Protein AF-A0A955DMY6-F1 (afdb_monomer)

pLDDT: mean 89.87, std 8.02, range [60.47, 98.25]

Structure (mmCIF, N/CA/C/O backbone):
data_AF-A0A955DMY6-F1
#
_entry.id   AF-A0A955DMY6-F1
#
loop_
_atom_site.group_PDB
_atom_site.id
_atom_site.type_symbol
_atom_site.label_atom_id
_atom_site.label_alt_id
_atom_site.label_comp_id
_atom_site.label_asym_id
_atom_site.label_entity_id
_atom_site.label_seq_id
_atom_site.pdbx_PDB_ins_code
_atom_site.Cartn_x
_atom_site.Cartn_y
_atom_site.Cartn_z
_atom_site.occupancy
_atom_site.B_iso_or_equiv
_atom_site.auth_seq_id
_atom_site.auth_comp_id
_atom_site.auth_asym_id
_atom_site.auth_atom_id
_atom_site.pdbx_PDB_model_num
ATOM 1 N N . MET A 1 1 ? -53.276 -27.502 -19.785 1.00 60.47 1 MET A N 1
ATOM 2 C CA . MET A 1 1 ? -52.737 -26.241 -19.209 1.00 60.47 1 MET A CA 1
ATOM 3 C C . MET A 1 1 ? -51.356 -26.370 -18.549 1.00 60.47 1 MET A C 1
ATOM 5 O O . MET A 1 1 ? -50.531 -25.502 -18.793 1.00 60.47 1 MET A O 1
ATOM 9 N N . LYS A 1 2 ? -51.043 -27.411 -17.754 1.00 65.25 2 LYS A N 1
ATOM 10 C CA . LYS A 1 2 ? -49.730 -27.521 -17.066 1.00 65.25 2 LYS A CA 1
ATOM 11 C C . LYS A 1 2 ? -48.521 -27.703 -18.007 1.00 65.25 2 LYS A C 1
ATOM 13 O O . LYS A 1 2 ? -47.486 -27.092 -17.769 1.00 65.25 2 LYS A O 1
ATOM 18 N N . GLN A 1 3 ? -48.674 -28.465 -19.093 1.00 66.69 3 GLN A N 1
ATOM 19 C CA . GLN A 1 3 ? -47.593 -28.740 -20.057 1.00 66.69 3 GLN A CA 1
ATOM 20 C C . GLN A 1 3 ? -47.140 -27.484 -20.824 1.00 66.69 3 GLN A C 1
ATOM 22 O O . GLN A 1 3 ? -45.952 -27.185 -20.856 1.00 66.69 3 GLN A O 1
ATOM 27 N N . ALA A 1 4 ? -48.081 -26.669 -21.313 1.00 68.88 4 ALA A N 1
ATOM 28 C CA . ALA A 1 4 ? -47.768 -25.403 -21.987 1.00 68.88 4 ALA A CA 1
ATOM 29 C C . ALA A 1 4 ? -47.017 -24.408 -21.076 1.00 68.88 4 ALA A C 1
ATOM 31 O O . ALA A 1 4 ? -46.145 -23.676 -21.534 1.00 68.88 4 ALA A O 1
ATOM 32 N N . ASN A 1 5 ? -47.304 -24.399 -19.768 1.00 70.56 5 ASN A N 1
ATOM 33 C CA . ASN A 1 5 ? -46.597 -23.534 -18.820 1.00 70.56 5 ASN A CA 1
ATOM 34 C C . ASN A 1 5 ? -45.169 -24.042 -18.531 1.00 70.56 5 ASN A C 1
ATOM 36 O O . ASN A 1 5 ? -44.245 -23.243 -18.387 1.00 70.56 5 ASN A O 1
ATOM 40 N N . GLN A 1 6 ? -44.962 -25.364 -18.494 1.00 73.50 6 GLN A N 1
ATOM 41 C CA . GLN A 1 6 ? -43.634 -25.970 -18.327 1.00 73.50 6 GLN A CA 1
ATOM 42 C C . GLN A 1 6 ? -42.720 -25.708 -19.535 1.00 73.50 6 GLN A C 1
ATOM 44 O O . GLN A 1 6 ? -41.548 -25.373 -19.347 1.00 73.50 6 GLN A O 1
ATOM 49 N N . GLU A 1 7 ? -43.247 -25.771 -20.759 1.00 73.44 7 GLU A N 1
ATOM 50 C CA . GLU A 1 7 ? -42.487 -25.447 -21.976 1.00 73.44 7 GLU A CA 1
ATOM 51 C C . GLU A 1 7 ? -42.113 -23.960 -22.054 1.00 73.44 7 GLU A C 1
ATOM 53 O O . GLU A 1 7 ? -40.954 -23.617 -22.311 1.00 73.44 7 GLU A O 1
ATOM 58 N N . GLN A 1 8 ? -43.052 -23.062 -21.738 1.00 74.62 8 GLN A N 1
ATOM 59 C CA . GLN A 1 8 ? -42.791 -21.618 -21.684 1.00 74.62 8 GLN A CA 1
ATOM 60 C C . GLN A 1 8 ? -41.737 -21.267 -20.621 1.00 74.62 8 GLN A C 1
ATOM 62 O O . GLN A 1 8 ? -40.841 -20.449 -20.862 1.00 74.62 8 GLN A O 1
ATOM 67 N N . MET A 1 9 ? -41.781 -21.925 -19.457 1.00 70.75 9 MET A N 1
ATOM 68 C CA . MET A 1 9 ? -40.749 -21.784 -18.428 1.00 70.75 9 MET A CA 1
ATOM 69 C C . MET A 1 9 ? -39.383 -22.309 -18.895 1.00 70.75 9 MET A C 1
ATOM 71 O O . MET A 1 9 ? -38.365 -21.662 -18.633 1.00 70.75 9 MET A O 1
ATOM 75 N N . ALA A 1 10 ? -39.335 -23.424 -19.629 1.00 76.69 10 ALA A N 1
ATOM 76 C CA . ALA A 1 10 ? -38.090 -23.984 -20.156 1.00 76.69 10 ALA A CA 1
ATOM 77 C C . ALA A 1 10 ? -37.415 -23.062 -21.192 1.00 76.69 10 ALA A C 1
ATOM 79 O O . ALA A 1 10 ? -36.195 -22.869 -21.139 1.00 76.69 10 ALA A O 1
ATOM 80 N N . ILE A 1 11 ? -38.187 -22.432 -22.086 1.00 77.50 11 ILE A N 1
ATOM 81 C CA . ILE A 1 11 ? -37.671 -21.482 -23.090 1.00 77.50 11 ILE A CA 1
ATOM 82 C C . ILE A 1 11 ? -37.111 -20.222 -22.413 1.00 77.50 11 ILE A C 1
ATOM 84 O O . ILE A 1 11 ? -35.972 -19.826 -22.686 1.00 77.50 11 ILE A O 1
ATOM 88 N N . ARG A 1 12 ? -37.854 -19.631 -21.465 1.00 77.69 12 ARG A N 1
ATOM 89 C CA . ARG A 1 12 ? -37.394 -18.460 -20.692 1.00 77.69 12 ARG A CA 1
ATOM 90 C C . ARG A 1 12 ? -36.137 -18.774 -19.873 1.00 77.69 12 ARG A C 1
ATOM 92 O O . ARG A 1 12 ? -35.242 -17.934 -19.782 1.00 77.69 12 ARG A O 1
ATOM 99 N N . ARG A 1 13 ? -36.033 -19.986 -19.312 1.00 78.06 13 ARG A N 1
ATOM 100 C CA . ARG A 1 13 ? -34.851 -20.447 -18.561 1.00 78.06 13 ARG A CA 1
ATOM 101 C C . ARG A 1 13 ? -33.614 -20.567 -19.458 1.00 78.06 13 ARG A C 1
ATOM 103 O O . ARG A 1 13 ? -32.554 -20.076 -19.080 1.00 78.06 13 ARG A O 1
ATOM 110 N N . ARG A 1 14 ? -33.745 -21.136 -20.664 1.00 78.94 14 ARG A N 1
ATOM 111 C CA . ARG A 1 14 ? -32.641 -21.221 -21.645 1.00 78.94 14 ARG A CA 1
ATOM 112 C C . ARG A 1 14 ? -32.158 -19.841 -22.098 1.00 78.94 14 ARG A C 1
ATOM 114 O O . ARG A 1 14 ? -30.953 -19.633 -22.222 1.00 78.94 14 ARG A O 1
ATOM 121 N N . GLN A 1 15 ? -33.075 -18.894 -22.309 1.00 79.88 15 GLN A N 1
ATOM 122 C CA . GLN A 1 15 ? -32.725 -17.527 -22.708 1.00 79.88 15 GLN A CA 1
ATOM 123 C C . GLN A 1 15 ? -31.956 -16.764 -21.619 1.00 79.88 15 GLN A C 1
ATOM 125 O O . GLN A 1 15 ? -30.977 -16.097 -21.954 1.00 79.88 15 GLN A O 1
ATOM 130 N N . ARG A 1 16 ? -32.340 -16.892 -20.337 1.00 80.88 16 ARG A N 1
ATOM 131 C CA . ARG A 1 16 ? -31.581 -16.297 -19.217 1.00 80.88 16 ARG A CA 1
ATOM 132 C C . ARG A 1 16 ? -30.175 -16.882 -19.122 1.00 80.88 16 ARG A C 1
ATOM 134 O O . ARG A 1 16 ? -29.214 -16.138 -19.234 1.00 80.88 16 ARG A O 1
ATOM 141 N N . ILE A 1 17 ? -30.056 -18.213 -19.105 1.00 84.06 17 ILE A N 1
ATOM 142 C CA . ILE A 1 17 ? -28.756 -18.900 -19.019 1.00 84.06 17 ILE A CA 1
ATOM 143 C C . ILE A 1 17 ? -27.834 -18.519 -20.189 1.00 84.06 17 ILE A C 1
ATOM 145 O O . ILE A 1 17 ? -26.628 -18.387 -20.004 1.00 84.06 17 ILE A O 1
ATOM 149 N N . ARG A 1 18 ? -28.368 -18.330 -21.406 1.00 87.19 18 ARG A N 1
ATOM 150 C CA . ARG A 1 18 ? -27.558 -17.889 -22.553 1.00 87.19 18 ARG A CA 1
ATOM 151 C C . ARG A 1 18 ? -27.043 -16.459 -22.375 1.00 87.19 18 ARG A C 1
ATOM 153 O O . ARG A 1 18 ? -25.883 -16.213 -22.683 1.00 87.19 18 ARG A O 1
ATOM 160 N N . ARG A 1 19 ? -27.881 -15.535 -21.892 1.00 85.75 19 ARG A N 1
ATOM 161 C CA . ARG A 1 19 ? -27.461 -14.153 -21.599 1.00 85.75 19 ARG A CA 1
ATOM 162 C C . ARG A 1 19 ? -26.422 -14.118 -20.479 1.00 85.75 19 ARG A C 1
ATOM 164 O O . ARG A 1 19 ? -25.404 -13.457 -20.649 1.00 85.75 19 ARG A O 1
ATOM 171 N N . ASP A 1 20 ? -26.623 -14.903 -19.425 1.00 87.44 20 ASP A N 1
ATOM 172 C CA . ASP A 1 20 ? -25.681 -15.013 -18.308 1.00 87.44 20 ASP A CA 1
ATOM 173 C C . ASP A 1 20 ? -24.325 -15.556 -18.780 1.00 87.44 20 ASP A C 1
ATOM 175 O O . ASP A 1 20 ? -23.283 -14.994 -18.460 1.00 87.44 20 ASP A O 1
ATOM 179 N N . LYS A 1 21 ? -24.316 -16.596 -19.627 1.00 90.69 21 LYS A N 1
ATOM 180 C CA . LYS A 1 21 ? -23.078 -17.137 -20.213 1.00 90.69 21 LYS A CA 1
ATOM 181 C C . LYS A 1 21 ? -22.339 -16.117 -21.077 1.00 90.69 21 LYS A C 1
ATOM 183 O O . LYS A 1 21 ? -21.122 -16.028 -20.980 1.00 90.69 21 LYS A O 1
ATOM 188 N N . ILE A 1 22 ? -23.055 -15.355 -21.906 1.00 94.62 22 ILE A N 1
ATOM 189 C CA . ILE A 1 22 ? -22.446 -14.309 -22.742 1.00 94.62 22 ILE A CA 1
ATOM 190 C C . ILE A 1 22 ? -21.826 -13.220 -21.861 1.00 94.62 22 ILE A C 1
ATOM 192 O O . ILE A 1 22 ? -20.688 -12.825 -22.099 1.00 94.62 22 ILE A O 1
ATOM 196 N N . PHE A 1 23 ? -22.540 -12.778 -20.823 1.00 93.94 23 PHE A N 1
ATOM 197 C CA . PHE A 1 23 ? -22.036 -11.788 -19.873 1.00 93.94 23 PHE A CA 1
ATOM 198 C C . PHE A 1 23 ? -20.782 -12.283 -19.141 1.00 93.94 23 PHE A C 1
ATOM 200 O O . PHE A 1 23 ? -19.782 -11.574 -19.089 1.00 93.94 23 PHE A O 1
ATOM 207 N N . VAL A 1 24 ? -20.787 -13.527 -18.654 1.00 94.31 24 VAL A N 1
ATOM 208 C CA . VAL A 1 24 ? -19.625 -14.123 -17.978 1.00 94.31 24 VAL A CA 1
ATOM 209 C C . VAL A 1 24 ? -18.428 -14.247 -18.922 1.00 94.31 24 VAL A C 1
ATOM 211 O O . VAL A 1 24 ? -17.322 -13.879 -18.538 1.00 94.31 24 VAL A O 1
ATOM 214 N N . VAL A 1 25 ? -18.628 -14.708 -20.162 1.00 95.81 25 VAL A N 1
ATOM 215 C CA . VAL A 1 25 ? -17.546 -14.785 -21.161 1.00 95.81 25 VAL A CA 1
ATOM 216 C C . VAL A 1 25 ? -16.978 -13.399 -21.460 1.00 95.81 25 VAL A C 1
ATOM 218 O O . VAL A 1 25 ? -15.763 -13.256 -21.562 1.00 95.81 25 VAL A O 1
ATOM 221 N N . PHE A 1 26 ? -17.825 -12.372 -21.537 1.00 96.94 26 PHE A N 1
ATOM 222 C CA . PHE A 1 26 ? -17.379 -10.991 -21.698 1.00 96.94 26 PHE A CA 1
ATOM 223 C C . PHE A 1 26 ? -16.548 -10.505 -20.499 1.00 96.94 26 PHE A C 1
ATOM 225 O O . PHE A 1 26 ? -15.449 -9.990 -20.695 1.00 96.94 26 PHE A O 1
ATOM 232 N N . CYS A 1 27 ? -17.014 -10.719 -19.263 1.00 96.19 27 CYS A N 1
ATOM 233 C CA . CYS A 1 27 ? -16.268 -10.356 -18.054 1.00 96.19 27 CYS A CA 1
ATOM 234 C C . CYS A 1 27 ? -14.917 -11.080 -17.965 1.00 96.19 27 CYS A C 1
ATOM 236 O O . CYS A 1 27 ? -13.907 -10.453 -17.651 1.00 96.19 27 CYS A O 1
ATOM 238 N N . ILE A 1 28 ? -14.883 -12.380 -18.279 1.00 96.06 28 ILE A N 1
ATOM 239 C CA . ILE A 1 28 ? -13.643 -13.165 -18.309 1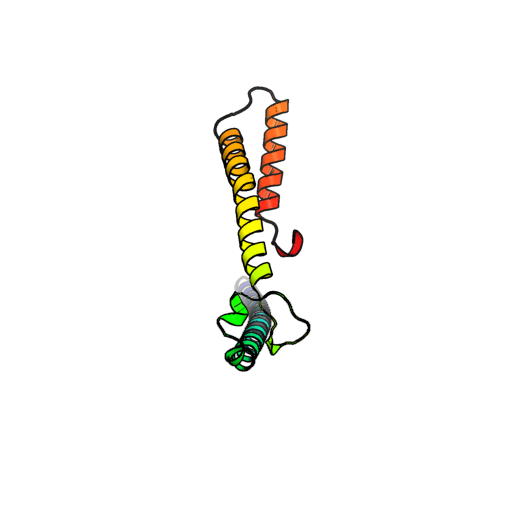.00 96.06 28 ILE A CA 1
ATOM 240 C C . ILE A 1 28 ? -12.721 -12.658 -19.418 1.00 96.06 28 ILE A C 1
ATOM 242 O O . ILE A 1 28 ? -11.528 -12.513 -19.180 1.00 96.06 28 ILE A O 1
ATOM 246 N N . GLY A 1 29 ? -13.252 -12.342 -20.602 1.00 96.94 29 GLY A N 1
ATOM 247 C CA . GLY A 1 29 ? -12.477 -11.768 -21.701 1.00 96.94 29 GLY A CA 1
ATOM 248 C C . GLY A 1 29 ? -11.835 -10.432 -21.322 1.00 96.94 29 GLY A C 1
ATOM 249 O O . GLY A 1 29 ? -10.639 -10.248 -21.532 1.00 96.94 29 GLY A O 1
ATOM 250 N N . ALA A 1 30 ? -12.594 -9.536 -20.687 1.00 96.50 30 ALA A N 1
ATOM 251 C CA . ALA A 1 30 ? -12.085 -8.256 -20.199 1.00 96.50 30 ALA A CA 1
ATOM 252 C C . ALA A 1 30 ? -11.000 -8.434 -19.117 1.00 96.50 30 ALA A C 1
ATOM 254 O O . ALA A 1 30 ? -9.946 -7.797 -19.186 1.00 96.50 30 ALA A O 1
ATOM 255 N N . ALA A 1 31 ? -11.217 -9.336 -18.153 1.00 95.81 31 ALA A N 1
ATOM 256 C CA . ALA A 1 31 ? -10.222 -9.661 -17.131 1.00 95.81 31 ALA A CA 1
ATOM 257 C C . ALA A 1 31 ? -8.954 -10.283 -17.744 1.00 95.81 31 ALA A C 1
ATOM 259 O O . ALA A 1 31 ? -7.841 -9.887 -17.401 1.00 95.81 31 ALA A O 1
ATOM 260 N N . ALA A 1 32 ? -9.113 -11.203 -18.700 1.00 97.00 32 ALA A N 1
ATOM 261 C CA . ALA A 1 32 ? -8.008 -11.839 -19.408 1.00 97.00 32 ALA A CA 1
ATOM 262 C C . ALA A 1 32 ? -7.190 -10.818 -20.204 1.00 97.00 32 ALA A C 1
ATOM 264 O O . ALA A 1 32 ? -5.967 -10.848 -20.138 1.00 97.00 32 ALA A O 1
ATOM 265 N N . MET A 1 33 ? -7.835 -9.870 -20.890 1.00 97.12 33 MET A N 1
ATOM 266 C CA . MET A 1 33 ? -7.138 -8.777 -21.573 1.00 97.12 33 MET A CA 1
ATOM 267 C C . MET A 1 33 ? -6.301 -7.928 -20.608 1.00 97.12 33 MET A C 1
A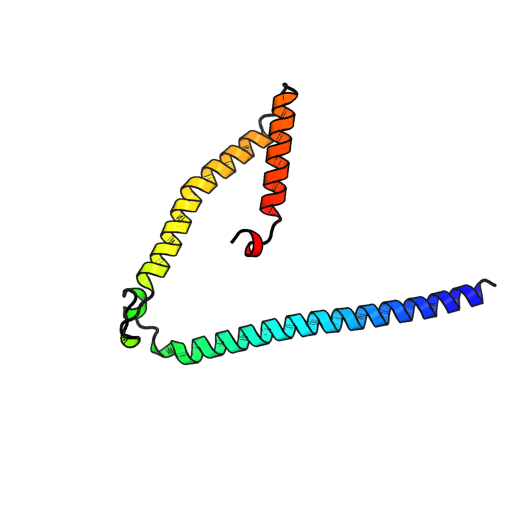TOM 269 O O . MET A 1 33 ? -5.155 -7.615 -20.921 1.00 97.12 33 MET A O 1
ATOM 273 N N . SER A 1 34 ? -6.833 -7.583 -19.429 1.00 95.88 34 SER A N 1
ATOM 274 C CA . SER A 1 34 ? -6.078 -6.848 -18.401 1.00 95.88 34 SER A CA 1
ATOM 275 C C . SER A 1 34 ? -4.849 -7.632 -17.931 1.00 95.88 34 SER A C 1
ATOM 277 O O . SER A 1 34 ? -3.750 -7.077 -17.873 1.00 95.88 34 SER A O 1
ATOM 279 N N . VAL A 1 35 ? -5.012 -8.932 -17.672 1.00 97.44 35 VAL A N 1
ATOM 280 C CA . VAL A 1 35 ? -3.910 -9.816 -17.268 1.00 97.44 35 VAL A CA 1
ATOM 281 C C . VAL A 1 35 ? -2.871 -9.954 -18.381 1.00 97.44 35 VAL A C 1
ATOM 283 O O . VAL A 1 35 ? -1.677 -9.872 -18.107 1.00 97.44 35 VAL A O 1
ATOM 286 N N . VAL A 1 36 ? -3.292 -10.105 -19.639 1.00 97.69 36 VAL A N 1
ATOM 287 C CA . VAL A 1 36 ? -2.382 -10.168 -20.793 1.00 97.69 36 VAL A CA 1
ATOM 288 C C . VAL A 1 36 ? -1.579 -8.874 -20.919 1.00 97.69 36 VAL A C 1
ATOM 290 O O . VAL A 1 36 ? -0.360 -8.940 -21.058 1.00 97.69 36 VAL A O 1
ATOM 293 N N . THR A 1 37 ? -2.215 -7.706 -20.798 1.00 97.06 37 THR A N 1
ATOM 294 C CA . THR A 1 37 ? -1.508 -6.414 -20.800 1.00 97.06 37 THR A CA 1
ATOM 295 C C . THR A 1 37 ? -0.488 -6.334 -19.667 1.00 97.06 37 THR A C 1
ATOM 297 O O . THR A 1 37 ? 0.653 -5.939 -19.901 1.00 97.06 37 THR A O 1
ATOM 300 N N . LEU A 1 38 ? -0.858 -6.754 -18.452 1.00 96.62 38 LEU A N 1
ATOM 301 C CA . LEU A 1 38 ? 0.061 -6.789 -17.314 1.00 96.62 38 LEU A CA 1
ATOM 302 C C . LEU A 1 38 ? 1.269 -7.700 -17.587 1.00 96.62 38 LEU A C 1
ATOM 304 O O . LEU A 1 38 ? 2.401 -7.304 -17.318 1.00 96.62 38 LEU A O 1
ATOM 308 N N . ILE A 1 39 ? 1.043 -8.886 -18.161 1.00 97.88 39 ILE A N 1
ATOM 309 C CA . ILE A 1 39 ? 2.113 -9.820 -18.535 1.00 97.88 39 ILE A CA 1
ATOM 310 C C . ILE A 1 39 ? 3.042 -9.180 -19.569 1.00 97.88 39 ILE A C 1
ATOM 312 O O . ILE A 1 39 ? 4.254 -9.187 -19.374 1.00 97.88 39 ILE A O 1
ATOM 316 N N . VAL A 1 40 ? 2.496 -8.578 -20.630 1.00 97.31 40 VAL A N 1
ATOM 317 C CA . VAL A 1 40 ? 3.292 -7.910 -21.675 1.00 97.31 40 VAL A CA 1
ATOM 318 C C . VAL A 1 40 ? 4.134 -6.773 -21.090 1.00 97.31 40 VAL A C 1
ATOM 320 O O . VAL A 1 40 ? 5.318 -6.656 -21.423 1.00 97.31 40 VAL A O 1
ATOM 323 N N . LEU A 1 41 ? 3.563 -5.963 -20.192 1.00 96.88 41 LEU A N 1
ATOM 324 C CA . LEU A 1 41 ? 4.292 -4.892 -19.510 1.00 96.88 41 LEU A CA 1
ATOM 325 C C . LEU A 1 41 ? 5.423 -5.448 -18.640 1.00 96.88 41 LEU A C 1
ATOM 327 O O . LEU A 1 41 ? 6.561 -4.996 -18.763 1.00 96.88 41 LEU A O 1
ATOM 331 N N . LEU A 1 42 ? 5.147 -6.462 -17.816 1.00 96.06 42 LEU A N 1
ATOM 332 C CA . LEU A 1 42 ? 6.162 -7.085 -16.962 1.00 96.06 42 LEU A CA 1
ATOM 333 C C . LEU A 1 42 ? 7.286 -7.727 -17.784 1.00 96.06 42 LEU A C 1
ATOM 335 O O . LEU A 1 42 ? 8.460 -7.513 -17.483 1.00 96.06 42 LEU A O 1
ATOM 339 N N . SER A 1 43 ? 6.954 -8.459 -18.850 1.00 96.56 43 SER A N 1
ATOM 340 C CA . SER A 1 43 ? 7.950 -9.036 -19.759 1.00 96.56 43 SER A CA 1
ATOM 341 C C . SER A 1 43 ? 8.817 -7.959 -20.415 1.00 96.56 43 SER A C 1
ATOM 343 O O . SER A 1 43 ? 10.034 -8.126 -20.504 1.00 96.56 43 SER A O 1
ATOM 345 N N . SER A 1 44 ? 8.217 -6.836 -20.819 1.00 95.31 44 SER A N 1
ATOM 346 C CA . SER A 1 44 ? 8.950 -5.713 -21.418 1.00 95.31 44 SER A CA 1
ATOM 347 C C . SER A 1 44 ? 9.926 -5.078 -20.424 1.00 95.31 44 SER A C 1
ATOM 349 O O . SER A 1 44 ? 11.087 -4.849 -20.769 1.00 95.31 44 SER A O 1
ATOM 351 N N . ILE A 1 45 ? 9.487 -4.865 -19.178 1.00 93.31 45 ILE A N 1
ATOM 352 C CA . ILE A 1 45 ? 10.317 -4.304 -18.102 1.00 93.31 45 ILE A CA 1
ATOM 353 C C . ILE A 1 45 ? 11.503 -5.220 -17.797 1.00 93.31 45 ILE A C 1
ATOM 355 O O . ILE A 1 45 ? 12.630 -4.742 -17.699 1.00 93.31 45 ILE A O 1
ATOM 359 N N . ILE A 1 46 ? 11.284 -6.532 -17.686 1.00 93.38 46 ILE A N 1
ATOM 360 C CA . ILE A 1 46 ? 12.361 -7.486 -17.381 1.00 93.38 46 ILE A CA 1
ATOM 361 C C . ILE A 1 46 ? 13.387 -7.525 -18.519 1.00 93.38 46 ILE A C 1
ATOM 363 O O . ILE A 1 46 ? 14.593 -7.482 -18.268 1.00 93.38 46 ILE A O 1
ATOM 367 N N . TRP A 1 47 ? 12.927 -7.575 -19.773 1.00 95.06 47 TRP A N 1
ATOM 368 C CA . TRP A 1 47 ? 13.822 -7.654 -20.927 1.00 95.06 47 TRP A CA 1
ATOM 369 C C . TRP A 1 47 ? 14.717 -6.417 -21.060 1.00 95.06 47 TRP A C 1
ATOM 371 O O . TRP A 1 47 ? 15.913 -6.545 -21.328 1.00 95.06 47 TRP A O 1
ATOM 381 N N . GLN A 1 48 ? 14.150 -5.230 -20.840 1.00 89.44 48 GLN A N 1
ATOM 382 C CA . GLN A 1 48 ? 14.860 -3.951 -20.941 1.00 89.44 48 GLN A CA 1
ATOM 383 C C . GLN A 1 48 ? 15.702 -3.660 -19.688 1.00 89.44 48 GLN A C 1
ATOM 385 O O . GLN A 1 48 ? 16.816 -3.151 -19.788 1.00 89.44 48 GLN A O 1
ATOM 390 N N . GLY A 1 49 ? 15.201 -4.026 -18.507 1.00 86.50 49 GLY A N 1
ATOM 391 C CA . GLY A 1 49 ? 15.812 -3.721 -17.214 1.00 86.50 49 GLY A CA 1
ATOM 392 C C . GLY A 1 49 ? 16.953 -4.650 -16.800 1.00 86.50 49 GLY A C 1
ATOM 393 O O . GLY A 1 49 ? 17.744 -4.273 -15.937 1.00 86.50 49 GLY A O 1
ATOM 394 N N . ARG A 1 50 ? 17.098 -5.837 -17.414 1.00 87.25 50 ARG A N 1
ATOM 395 C CA . ARG A 1 50 ? 18.093 -6.849 -16.992 1.00 87.25 50 ARG A CA 1
ATOM 396 C C . ARG A 1 50 ? 19.536 -6.342 -16.915 1.00 87.25 50 ARG A C 1
ATOM 398 O O . ARG A 1 50 ? 20.304 -6.838 -16.103 1.00 87.25 50 ARG A O 1
ATOM 405 N N . PHE A 1 51 ? 19.905 -5.371 -17.749 1.00 84.81 51 PHE A N 1
ATOM 406 C CA . PHE A 1 51 ? 21.260 -4.813 -17.788 1.00 84.81 51 PHE A CA 1
ATOM 407 C C . PHE A 1 51 ? 21.517 -3.740 -16.721 1.00 84.81 51 PHE A C 1
ATOM 409 O O . PHE A 1 51 ? 22.669 -3.450 -16.420 1.00 84.81 51 PHE A O 1
ATOM 416 N N . PHE A 1 52 ? 20.461 -3.177 -16.129 1.00 84.25 52 PHE A N 1
ATOM 417 C CA . PHE A 1 52 ? 20.552 -2.126 -15.112 1.00 84.25 52 PHE A CA 1
ATOM 418 C C . PHE A 1 52 ? 20.575 -2.677 -13.676 1.00 84.25 52 PHE A C 1
ATOM 420 O O . PHE A 1 52 ? 20.853 -1.931 -12.740 1.00 84.25 52 PHE A O 1
ATOM 427 N N . LEU A 1 53 ? 20.342 -3.983 -13.489 1.00 84.44 53 LEU A N 1
ATOM 428 C CA . LEU A 1 53 ? 20.421 -4.689 -12.202 1.00 84.44 53 LEU A CA 1
ATOM 429 C C . LEU A 1 53 ? 21.877 -4.865 -11.742 1.00 84.44 53 LEU A C 1
ATOM 431 O O . LEU A 1 53 ? 22.433 -5.962 -11.737 1.00 84.44 53 LEU A O 1
ATOM 435 N N . THR A 1 54 ? 22.501 -3.762 -11.350 1.00 88.81 54 THR A N 1
ATOM 436 C CA . THR A 1 54 ? 23.847 -3.730 -10.770 1.00 88.81 54 THR A CA 1
ATOM 437 C C . THR A 1 54 ? 23.776 -3.413 -9.274 1.00 88.81 54 THR A C 1
ATOM 439 O O . THR A 1 54 ? 22.802 -2.811 -8.820 1.00 88.81 54 THR A O 1
ATOM 442 N N . PRO A 1 55 ? 24.803 -3.749 -8.474 1.00 88.06 55 PRO A N 1
ATOM 443 C CA . PRO A 1 55 ? 24.862 -3.319 -7.074 1.00 88.06 55 PRO A CA 1
ATOM 444 C C . PRO A 1 55 ? 24.727 -1.796 -6.910 1.00 88.06 55 PRO A C 1
ATOM 446 O O . PRO A 1 55 ? 24.095 -1.333 -5.966 1.00 88.06 55 PRO A O 1
ATOM 449 N N . GLN A 1 56 ? 25.244 -1.031 -7.880 1.00 90.00 56 GLN A N 1
ATOM 450 C CA . GLN A 1 56 ? 25.130 0.427 -7.941 1.00 90.00 56 GLN A CA 1
ATOM 451 C C . GLN A 1 56 ? 23.670 0.900 -7.984 1.00 90.00 56 GLN A C 1
ATOM 453 O O . GLN A 1 56 ? 23.331 1.888 -7.338 1.00 90.00 56 GLN A O 1
ATOM 458 N N . PHE A 1 57 ? 22.786 0.191 -8.689 1.00 90.00 57 PHE A N 1
ATOM 459 C 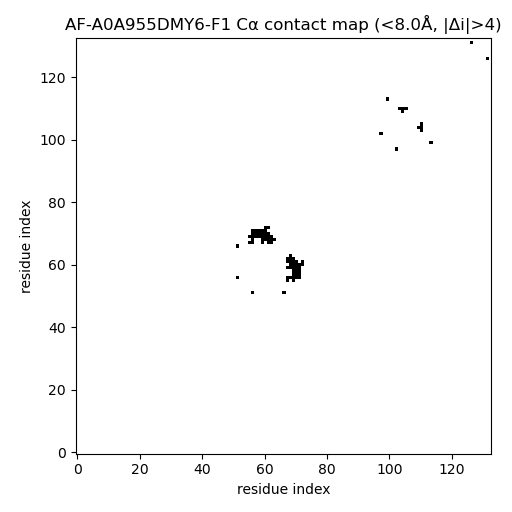CA . PHE A 1 57 ? 21.361 0.526 -8.770 1.00 90.00 57 PHE A CA 1
ATOM 460 C C . PHE A 1 57 ? 20.662 0.460 -7.403 1.00 90.00 57 PHE A C 1
ATOM 462 O O . PHE A 1 57 ? 19.756 1.245 -7.128 1.00 90.00 57 PHE A O 1
ATOM 469 N N . LEU A 1 58 ? 21.096 -0.445 -6.519 1.00 90.56 58 LEU A N 1
ATOM 470 C CA . LEU A 1 58 ? 20.519 -0.597 -5.180 1.00 90.56 58 LEU A CA 1
ATOM 471 C C . LEU A 1 58 ? 21.052 0.423 -4.172 1.00 90.56 58 LEU A C 1
ATOM 473 O O . LEU A 1 58 ? 20.351 0.725 -3.211 1.00 90.56 58 LEU A O 1
ATOM 477 N N . THR A 1 59 ? 22.270 0.934 -4.362 1.00 91.25 59 THR A N 1
ATOM 478 C CA . THR A 1 59 ? 22.938 1.846 -3.415 1.00 91.25 59 THR A CA 1
ATOM 479 C C . THR A 1 59 ? 22.900 3.312 -3.842 1.00 91.25 59 THR A C 1
ATOM 481 O O . THR A 1 59 ? 23.106 4.195 -3.012 1.00 91.25 59 THR A O 1
ATOM 484 N N . SER A 1 60 ? 22.614 3.594 -5.113 1.00 91.75 60 SER A N 1
ATOM 485 C CA . SER A 1 60 ? 22.602 4.958 -5.653 1.00 91.75 60 SER A CA 1
ATOM 486 C C . SER A 1 60 ? 21.247 5.641 -5.502 1.00 91.75 60 SER A C 1
ATOM 488 O O . SER A 1 60 ? 20.193 5.004 -5.472 1.00 91.75 60 SER A O 1
ATOM 490 N N . GLY A 1 61 ? 21.286 6.971 -5.427 1.00 92.38 61 GLY A N 1
ATOM 491 C CA . GLY A 1 61 ? 20.103 7.823 -5.487 1.00 92.38 61 GLY A CA 1
ATOM 492 C C . GLY A 1 61 ? 19.617 8.088 -6.919 1.00 92.38 61 GLY A C 1
ATOM 493 O O . GLY A 1 61 ? 20.230 7.632 -7.887 1.00 92.38 61 GLY A O 1
ATOM 494 N N . PRO A 1 62 ? 18.523 8.852 -7.076 1.00 89.94 62 PRO A N 1
ATOM 495 C CA . PRO A 1 62 ? 18.052 9.282 -8.385 1.00 89.94 62 PRO A CA 1
ATOM 496 C C . PRO A 1 62 ? 19.100 10.174 -9.063 1.00 89.94 62 PRO A C 1
ATOM 498 O O . PRO A 1 62 ? 19.648 11.088 -8.448 1.00 89.94 62 PRO A O 1
ATOM 501 N N . SER A 1 63 ? 19.349 9.927 -10.348 1.00 90.44 63 SER A N 1
ATOM 502 C CA . SER A 1 63 ? 20.260 10.713 -11.183 1.00 90.44 63 SER A CA 1
ATOM 503 C C . SER A 1 63 ? 19.558 11.146 -12.468 1.00 90.44 63 SER A C 1
ATOM 505 O O . SER A 1 63 ? 18.601 10.513 -12.911 1.00 90.44 63 SER A O 1
ATOM 507 N N . ARG A 1 64 ? 20.043 12.232 -13.082 1.00 90.12 64 ARG A N 1
ATOM 508 C CA . ARG A 1 64 ? 19.615 12.660 -14.427 1.00 90.12 64 ARG A CA 1
ATOM 509 C C . ARG A 1 64 ? 20.182 11.757 -15.525 1.00 90.12 64 ARG A C 1
ATOM 511 O O . ARG A 1 64 ? 19.657 11.749 -16.632 1.00 90.12 64 ARG A O 1
ATOM 518 N N . PHE A 1 65 ? 21.242 11.022 -15.201 1.00 89.12 65 PHE A N 1
ATOM 519 C CA . PHE A 1 65 ? 21.905 10.075 -16.081 1.00 89.12 65 PHE A CA 1
ATOM 520 C C . PHE A 1 65 ? 21.384 8.660 -15.793 1.00 89.12 65 PHE A C 1
ATOM 522 O O . PHE A 1 65 ? 21.559 8.186 -14.664 1.00 89.12 65 PHE A O 1
ATOM 529 N N . PRO A 1 66 ? 20.737 7.986 -16.764 1.00 84.25 66 PRO A N 1
ATOM 530 C CA . PRO A 1 66 ? 20.143 6.663 -16.558 1.00 84.25 66 PRO A CA 1
ATOM 531 C C . PRO A 1 66 ? 21.126 5.617 -16.019 1.00 84.25 66 PRO A C 1
ATOM 533 O O . PRO A 1 66 ? 20.756 4.796 -15.186 1.00 84.25 66 PRO A O 1
ATOM 536 N N . GLU A 1 67 ? 22.387 5.672 -16.443 1.00 85.06 67 GLU A N 1
ATOM 537 C CA . GLU A 1 67 ? 23.456 4.753 -16.041 1.00 85.06 67 GLU A CA 1
ATOM 538 C C . GLU A 1 67 ? 23.890 4.889 -14.570 1.00 85.06 67 GLU A C 1
ATOM 540 O O . GLU A 1 67 ? 24.505 3.976 -14.023 1.00 85.06 67 GLU A O 1
ATOM 545 N N . GLN A 1 68 ? 23.567 6.011 -13.920 1.00 87.50 68 GLN A N 1
ATOM 546 C CA . GLN A 1 68 ? 23.894 6.287 -12.514 1.00 87.50 68 GLN A CA 1
ATOM 547 C C . GLN A 1 68 ? 22.658 6.301 -11.608 1.00 87.50 68 GLN A C 1
ATOM 549 O O . GLN A 1 68 ? 22.784 6.501 -10.400 1.00 87.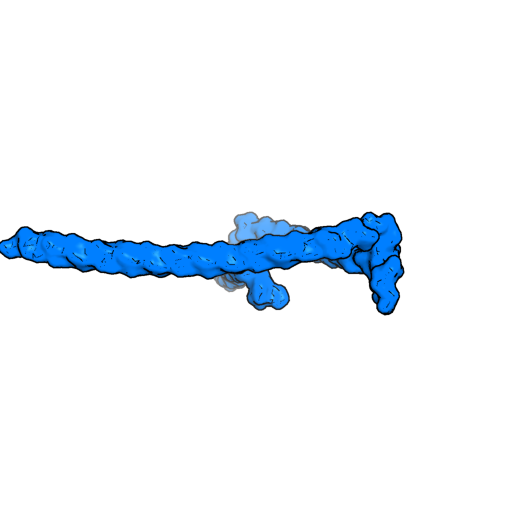50 68 GLN A O 1
ATOM 554 N N . ALA A 1 69 ? 21.461 6.149 -12.174 1.00 89.44 69 ALA A N 1
ATOM 555 C CA . ALA A 1 69 ? 20.228 6.184 -11.409 1.00 89.44 69 ALA A CA 1
ATOM 556 C C . ALA A 1 69 ? 20.089 4.921 -10.546 1.00 89.44 69 ALA A C 1
ATOM 558 O O . ALA A 1 69 ? 20.309 3.805 -11.014 1.00 89.44 69 ALA A O 1
ATOM 559 N N . GLY A 1 70 ? 19.684 5.100 -9.291 1.00 92.12 70 GLY A N 1
ATOM 560 C CA . GLY A 1 70 ? 19.368 4.004 -8.382 1.00 92.12 70 GLY A CA 1
ATOM 561 C C . GLY A 1 70 ? 18.084 4.227 -7.588 1.00 92.12 70 GLY A C 1
ATOM 562 O O . GLY A 1 70 ? 17.473 5.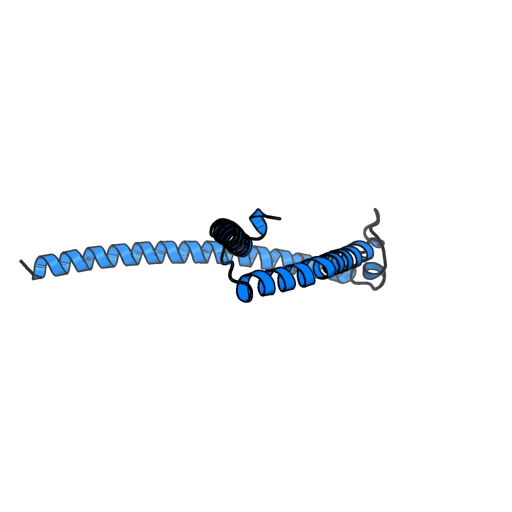300 -7.622 1.00 92.12 70 GLY A O 1
ATOM 563 N N . ILE A 1 71 ? 17.667 3.178 -6.881 1.00 93.75 71 ILE A N 1
ATOM 564 C CA . ILE A 1 71 ? 16.396 3.102 -6.142 1.00 93.75 71 ILE A CA 1
ATOM 565 C C . ILE A 1 71 ? 16.570 3.153 -4.623 1.00 93.75 71 ILE A C 1
ATOM 567 O O . ILE A 1 71 ? 15.584 3.017 -3.898 1.00 93.75 71 ILE A O 1
ATOM 571 N N . TYR A 1 72 ? 17.792 3.376 -4.131 1.00 93.50 72 TYR A N 1
ATOM 572 C CA . TYR A 1 72 ? 18.107 3.363 -2.700 1.00 93.50 72 TYR A CA 1
ATOM 573 C C . TYR A 1 72 ? 17.137 4.198 -1.840 1.00 93.50 72 TYR A C 1
ATOM 575 O O . TYR A 1 72 ? 16.513 3.639 -0.932 1.00 93.50 72 TYR A O 1
ATOM 583 N N . PRO A 1 73 ? 16.922 5.504 -2.117 1.00 94.62 73 PRO A N 1
ATOM 584 C CA . PRO A 1 73 ? 16.036 6.318 -1.289 1.00 94.62 73 PRO A CA 1
ATOM 585 C C . PRO A 1 73 ? 14.565 5.908 -1.406 1.00 94.62 73 PRO A C 1
ATOM 587 O O . PRO A 1 73 ? 13.824 6.072 -0.441 1.00 94.62 73 PRO A O 1
ATOM 590 N N . ALA A 1 74 ? 14.137 5.346 -2.542 1.00 94.25 74 ALA A N 1
ATOM 591 C CA . ALA A 1 74 ? 12.775 4.842 -2.701 1.00 94.25 74 ALA A CA 1
ATOM 592 C C . ALA A 1 74 ? 12.556 3.586 -1.846 1.00 94.25 74 ALA A C 1
ATOM 594 O O . ALA A 1 74 ? 11.596 3.528 -1.084 1.00 94.25 74 ALA A O 1
ATOM 595 N N . MET A 1 75 ? 13.483 2.623 -1.898 1.00 94.19 75 MET A N 1
ATOM 596 C CA . MET A 1 75 ? 13.417 1.406 -1.084 1.00 94.19 75 MET A CA 1
ATOM 597 C C . MET A 1 75 ? 13.452 1.717 0.412 1.00 94.19 75 MET A C 1
ATOM 599 O O . MET A 1 75 ? 12.593 1.252 1.165 1.00 94.19 75 MET A O 1
ATOM 603 N N . PHE A 1 76 ? 14.431 2.518 0.844 1.00 95.50 76 PHE A N 1
ATOM 60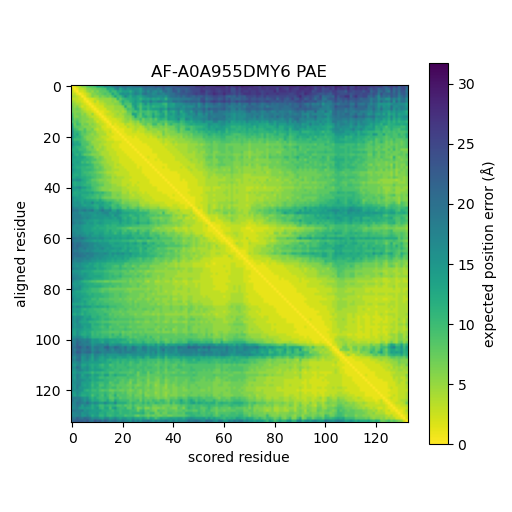4 C CA . PHE A 1 76 ? 14.564 2.876 2.252 1.00 95.50 76 PHE A CA 1
ATOM 605 C C . PHE A 1 76 ? 13.380 3.725 2.721 1.00 95.50 76 PHE A C 1
ATOM 607 O O . PHE A 1 76 ? 12.852 3.487 3.803 1.00 95.50 76 PHE A O 1
ATOM 614 N N . GLY A 1 77 ? 12.908 4.658 1.888 1.00 95.75 77 GLY A N 1
ATOM 615 C CA . GLY A 1 77 ? 11.725 5.469 2.163 1.00 95.75 77 GLY A CA 1
ATOM 616 C C . GLY A 1 77 ? 10.468 4.624 2.366 1.00 95.75 77 GLY A C 1
ATOM 617 O O . GLY A 1 77 ? 9.757 4.830 3.347 1.00 95.75 77 GLY A O 1
ATOM 618 N N . THR A 1 78 ? 10.218 3.629 1.506 1.00 96.25 78 THR A N 1
ATOM 619 C CA . THR A 1 78 ? 9.084 2.706 1.671 1.00 96.25 78 THR A CA 1
ATOM 620 C C . THR A 1 78 ? 9.182 1.933 2.982 1.00 96.25 78 THR A C 1
ATOM 622 O O . THR A 1 78 ? 8.226 1.931 3.754 1.00 96.25 78 THR A O 1
ATOM 625 N N . ILE A 1 79 ? 10.334 1.321 3.274 1.00 97.00 79 ILE A N 1
ATOM 626 C CA . ILE A 1 79 ? 10.525 0.551 4.513 1.00 97.00 79 ILE A CA 1
ATOM 627 C C . ILE A 1 79 ? 10.358 1.453 5.737 1.00 97.00 79 ILE A C 1
ATOM 629 O O . ILE A 1 79 ? 9.665 1.082 6.681 1.00 97.00 79 ILE A O 1
ATOM 633 N N . PHE A 1 80 ? 10.949 2.647 5.711 1.00 97.69 80 PHE A N 1
ATOM 634 C CA . PHE A 1 80 ? 10.874 3.606 6.805 1.00 97.69 80 PHE A CA 1
ATOM 635 C C . PHE A 1 80 ? 9.434 4.059 7.065 1.00 97.69 80 PHE A C 1
ATOM 637 O O . PHE A 1 80 ? 8.976 4.001 8.204 1.00 97.69 80 PHE A O 1
ATOM 644 N N . ILE A 1 81 ? 8.688 4.440 6.023 1.00 97.31 81 ILE A N 1
ATOM 645 C CA . ILE A 1 81 ? 7.282 4.848 6.157 1.00 97.31 81 ILE A CA 1
ATOM 646 C C . ILE A 1 81 ? 6.424 3.679 6.647 1.00 97.31 81 ILE A C 1
ATOM 648 O O . ILE A 1 81 ? 5.610 3.865 7.550 1.00 97.31 81 ILE A O 1
ATOM 652 N N . CYS A 1 82 ? 6.617 2.470 6.111 1.00 97.25 82 CYS A N 1
ATOM 653 C CA . CYS A 1 82 ? 5.911 1.281 6.584 1.00 97.25 82 CYS A CA 1
ATOM 654 C C . CYS A 1 82 ? 6.218 0.983 8.056 1.00 97.25 82 CYS A C 1
ATOM 656 O O . CYS A 1 82 ? 5.297 0.676 8.809 1.00 97.25 82 CYS A O 1
ATOM 658 N N . ALA A 1 83 ? 7.477 1.110 8.481 1.00 98.12 83 ALA A N 1
ATOM 659 C CA . ALA A 1 83 ? 7.886 0.891 9.864 1.00 98.12 83 ALA A CA 1
ATOM 660 C C . ALA A 1 83 ? 7.276 1.935 10.804 1.00 98.12 83 ALA A C 1
ATOM 662 O O . ALA A 1 83 ? 6.673 1.571 11.809 1.00 98.12 83 ALA A O 1
ATOM 663 N N . VAL A 1 84 ? 7.361 3.221 10.454 1.00 98.06 84 VAL A N 1
ATOM 664 C CA . VAL A 1 84 ? 6.729 4.306 11.216 1.00 98.06 84 VAL A CA 1
ATOM 665 C C . VAL A 1 84 ? 5.222 4.070 11.305 1.00 98.06 84 VAL A C 1
ATOM 667 O O . VAL A 1 84 ? 4.670 4.066 12.401 1.00 98.06 84 VAL A O 1
ATOM 670 N N . CYS A 1 85 ? 4.562 3.789 10.181 1.00 97.06 85 CYS A N 1
ATOM 671 C CA . CYS A 1 85 ? 3.134 3.489 10.148 1.00 97.06 85 CYS A CA 1
ATOM 672 C C . CYS A 1 85 ? 2.787 2.303 11.058 1.00 97.06 85 CYS A C 1
ATOM 674 O O . CYS A 1 85 ? 1.903 2.428 11.899 1.00 97.06 85 CYS A O 1
ATOM 676 N N . ALA A 1 86 ? 3.525 1.194 10.975 1.00 97.38 86 ALA A N 1
ATOM 677 C CA . 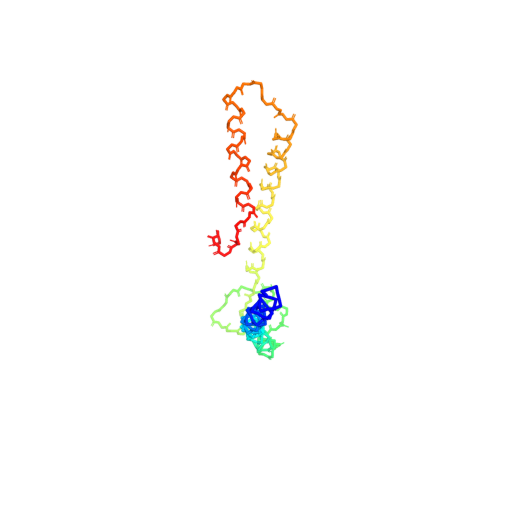ALA A 1 86 ? 3.320 0.023 11.824 1.00 97.38 86 ALA A CA 1
ATOM 678 C C . ALA A 1 86 ? 3.516 0.336 13.318 1.00 97.38 86 ALA A C 1
ATOM 680 O O . ALA A 1 86 ? 2.697 -0.082 14.136 1.00 97.38 86 ALA A O 1
ATOM 681 N N . CYS A 1 87 ? 4.542 1.116 13.675 1.00 98.25 87 CYS A N 1
ATOM 682 C CA . CYS A 1 87 ? 4.819 1.515 15.056 1.00 98.25 87 CYS A CA 1
ATOM 683 C C . CYS A 1 87 ? 3.662 2.282 15.710 1.00 98.25 87 CYS A C 1
ATOM 685 O O . CYS A 1 87 ? 3.476 2.161 16.916 1.00 98.25 87 CYS A O 1
ATOM 687 N N . PHE A 1 88 ? 2.880 3.049 14.946 1.00 97.75 88 PHE A N 1
ATOM 688 C CA . PHE A 1 88 ? 1.714 3.771 15.471 1.00 97.75 88 PHE A CA 1
ATOM 689 C C . PHE A 1 88 ? 0.405 2.999 15.274 1.00 97.75 88 PHE A C 1
ATOM 691 O O . PHE A 1 88 ? -0.403 2.898 16.199 1.00 97.75 88 PHE A O 1
ATOM 698 N N . ALA A 1 89 ? 0.193 2.429 14.088 1.00 96.44 89 ALA A N 1
ATOM 699 C CA . ALA A 1 89 ? -1.047 1.758 13.721 1.00 96.44 89 ALA A CA 1
ATOM 700 C C . ALA A 1 89 ? -1.256 0.453 14.496 1.00 96.44 89 ALA A C 1
ATOM 702 O O . ALA A 1 89 ? -2.388 0.166 14.875 1.00 96.44 89 ALA A O 1
ATOM 703 N N . ILE A 1 90 ? -0.198 -0.323 14.769 1.00 97.69 90 ILE A N 1
ATOM 704 C CA . ILE A 1 90 ? -0.336 -1.596 15.490 1.00 97.69 90 ILE A CA 1
ATOM 705 C C . ILE A 1 90 ? -0.751 -1.359 16.949 1.00 97.69 90 ILE A C 1
ATOM 707 O O . ILE A 1 90 ? -1.790 -1.896 17.337 1.00 97.69 90 ILE A O 1
ATOM 711 N N . PRO A 1 91 ? -0.043 -0.551 17.767 1.00 97.62 91 PRO A N 1
ATOM 712 C CA . PRO A 1 91 ? -0.457 -0.336 19.152 1.00 97.62 91 PRO A CA 1
ATOM 713 C C . PRO A 1 91 ? -1.840 0.306 19.256 1.00 97.62 91 PRO A C 1
ATOM 715 O O . PRO A 1 91 ? -2.648 -0.109 20.085 1.00 97.62 91 PRO A O 1
ATOM 718 N N . LEU A 1 92 ? -2.141 1.277 18.388 1.00 96.94 92 LEU A N 1
ATOM 719 C CA . LEU A 1 92 ? -3.442 1.940 18.372 1.00 96.94 92 LEU A CA 1
ATOM 720 C C . LEU A 1 92 ? -4.553 0.986 17.919 1.00 96.94 92 LEU A C 1
ATOM 722 O O . LEU A 1 92 ? -5.617 0.958 18.534 1.00 96.94 92 LEU A O 1
ATOM 726 N N . GLY A 1 93 ? -4.310 0.169 16.895 1.00 95.88 93 GLY A N 1
ATOM 727 C CA . GLY A 1 93 ? -5.270 -0.811 16.393 1.00 95.88 93 GLY A CA 1
ATOM 728 C C . GLY A 1 93 ? -5.565 -1.903 17.418 1.00 95.88 93 GLY A C 1
ATOM 729 O O . GLY A 1 93 ? -6.730 -2.164 17.713 1.00 95.88 93 GLY A O 1
ATOM 730 N N . VAL A 1 94 ? -4.524 -2.480 18.027 1.00 96.62 94 VAL A N 1
ATOM 731 C CA . VAL A 1 94 ? -4.663 -3.498 19.080 1.00 96.62 94 VAL A CA 1
ATOM 732 C C . VAL A 1 94 ? -5.337 -2.909 20.319 1.00 96.62 94 VAL A C 1
ATOM 734 O O . VAL A 1 94 ? -6.287 -3.499 20.829 1.00 96.62 94 VAL A O 1
ATOM 737 N N . GLY A 1 95 ? -4.912 -1.727 20.775 1.00 96.06 95 GLY A N 1
ATOM 738 C CA . GLY A 1 95 ? -5.530 -1.047 21.915 1.00 96.06 95 GLY A CA 1
ATOM 739 C C . GLY A 1 95 ? -7.011 -0.739 21.683 1.00 96.06 95 GLY A C 1
ATOM 740 O O . GLY A 1 95 ? -7.836 -0.975 22.563 1.00 96.06 95 GLY A O 1
ATOM 741 N N . THR A 1 96 ? -7.367 -0.290 20.476 1.00 93.81 96 THR A N 1
ATOM 742 C CA . THR A 1 96 ? -8.767 -0.063 20.087 1.00 93.81 96 THR A CA 1
ATOM 743 C C . THR A 1 96 ? -9.554 -1.375 20.057 1.00 93.81 96 THR A C 1
ATOM 745 O O . THR A 1 96 ? -10.662 -1.425 20.583 1.00 93.81 96 THR A O 1
ATOM 748 N N . ALA A 1 97 ? -8.992 -2.452 19.500 1.00 93.38 97 ALA A N 1
ATOM 749 C CA . ALA A 1 97 ? -9.654 -3.755 19.449 1.00 93.38 97 ALA A CA 1
ATOM 750 C C . ALA A 1 97 ? -9.956 -4.300 20.854 1.00 93.38 97 ALA A C 1
ATOM 752 O O . ALA A 1 97 ? -11.092 -4.683 21.131 1.00 93.38 97 ALA A O 1
ATOM 753 N N . VAL A 1 98 ? -8.975 -4.255 21.763 1.00 94.88 98 VAL A N 1
ATOM 754 C CA . VAL A 1 98 ? -9.158 -4.667 23.164 1.00 94.88 98 VAL A CA 1
ATOM 755 C C . VAL A 1 98 ? -10.202 -3.793 23.860 1.00 94.88 98 VAL A C 1
ATOM 757 O O . VAL A 1 98 ? -11.077 -4.318 24.544 1.00 94.88 98 VAL A O 1
ATOM 760 N N . LEU A 1 99 ? -10.159 -2.470 23.659 1.00 92.06 99 LEU A N 1
ATOM 761 C CA . LEU A 1 99 ? -11.126 -1.549 24.260 1.00 92.06 99 LEU A CA 1
ATOM 762 C C . LEU A 1 99 ? -12.566 -1.869 23.832 1.00 92.06 99 LEU A C 1
ATOM 764 O O . LEU A 1 99 ? -13.470 -1.851 24.663 1.00 92.06 99 LEU A O 1
ATOM 768 N N . LEU A 1 100 ? -12.781 -2.142 22.544 1.00 91.25 100 LEU A N 1
ATOM 769 C CA . LEU A 1 100 ? -14.112 -2.397 21.993 1.00 91.25 100 LEU A CA 1
ATOM 770 C C . LEU A 1 100 ? -14.659 -3.782 22.367 1.00 91.25 100 LEU A C 1
ATOM 772 O O . LEU A 1 100 ? -15.878 -3.920 22.484 1.00 91.25 100 LEU A O 1
ATOM 776 N N . GLU A 1 101 ? -13.791 -4.782 22.537 1.00 89.50 101 GLU A N 1
ATOM 777 C CA . GLU A 1 101 ? -14.207 -6.162 22.812 1.00 89.50 101 GLU A CA 1
ATOM 778 C C . GLU A 1 101 ? -14.388 -6.433 24.312 1.00 89.50 101 GLU A C 1
ATOM 780 O O . GLU A 1 101 ? -15.400 -7.007 24.721 1.00 89.50 101 GLU A O 1
ATOM 785 N N . GLU A 1 102 ? -13.454 -5.966 25.144 1.00 89.44 102 GLU A N 1
ATOM 786 C CA . GLU A 1 102 ? -13.458 -6.252 26.583 1.00 89.44 102 GLU A CA 1
ATOM 787 C C . GLU A 1 102 ? -14.394 -5.308 27.356 1.00 89.44 102 GLU A C 1
ATOM 789 O O . GLU A 1 102 ? -15.121 -5.717 28.265 1.00 89.44 102 GLU A O 1
ATOM 794 N N . PHE A 1 103 ? -14.435 -4.024 26.990 1.00 84.81 103 PHE A N 1
ATOM 795 C CA . PHE A 1 103 ? -15.182 -3.029 27.755 1.00 84.81 103 PHE A CA 1
ATOM 796 C C . PHE A 1 103 ? -16.548 -2.762 27.131 1.00 84.81 103 PHE A C 1
ATOM 798 O O . PHE A 1 103 ? -16.680 -2.022 26.160 1.00 84.81 103 PHE A O 1
ATOM 805 N N . ARG A 1 104 ? -17.606 -3.303 27.749 1.00 81.69 104 ARG A N 1
ATOM 806 C CA . ARG A 1 104 ? -18.998 -2.973 27.396 1.00 81.69 104 ARG A CA 1
ATOM 807 C C . ARG A 1 104 ? -19.543 -1.826 28.259 1.00 81.69 104 ARG A C 1
ATOM 809 O O . ARG A 1 104 ? -19.768 -2.014 29.458 1.00 81.69 104 ARG A O 1
ATOM 816 N N . PRO A 1 105 ? -19.833 -0.642 27.689 1.00 82.00 105 PRO A N 1
ATOM 817 C CA . PRO A 1 105 ? -20.282 0.499 28.465 1.00 82.00 105 PRO A CA 1
ATOM 818 C C . PRO A 1 105 ? -21.682 0.330 29.056 1.00 82.00 105 PRO A C 1
ATOM 820 O O . PRO A 1 105 ? -22.650 -0.019 28.371 1.00 82.00 105 PRO A O 1
ATOM 823 N N . ARG A 1 106 ? -21.831 0.698 30.334 1.00 81.06 106 ARG A N 1
ATOM 824 C CA . ARG A 1 106 ? -23.144 0.759 31.002 1.00 81.06 106 ARG A CA 1
ATOM 825 C C . ARG A 1 106 ? -23.953 2.005 30.629 1.00 81.06 106 ARG A C 1
ATOM 827 O O . ARG A 1 106 ? -25.179 1.921 30.557 1.00 81.06 106 ARG A O 1
ATOM 834 N N . SER A 1 107 ? -23.292 3.124 30.321 1.00 90.06 107 SER A N 1
ATOM 835 C CA . SER A 1 107 ? -23.952 4.358 29.871 1.00 90.06 107 SER A CA 1
ATOM 836 C C . SER A 1 107 ? -24.438 4.245 28.423 1.00 90.06 107 SER A C 1
ATOM 838 O O . SER A 1 107 ? -23.701 3.812 27.535 1.00 90.06 107 SER A O 1
ATOM 840 N N . ALA A 1 108 ? -25.681 4.668 28.170 1.00 88.25 108 ALA A N 1
ATOM 841 C CA . ALA A 1 108 ? -26.289 4.639 26.840 1.00 88.25 108 ALA A CA 1
ATOM 842 C C . ALA A 1 108 ? -25.550 5.524 25.821 1.00 88.25 108 ALA A C 1
ATOM 844 O O . ALA A 1 108 ? -25.490 5.172 24.644 1.00 88.25 108 ALA A O 1
ATOM 845 N N . TRP A 1 109 ? -24.962 6.641 26.263 1.00 91.19 109 TRP A N 1
ATOM 846 C CA . TRP A 1 109 ? -24.180 7.527 25.395 1.00 91.19 109 TRP A CA 1
ATOM 847 C C . TRP A 1 109 ? -22.894 6.846 24.913 1.00 91.19 109 TRP A C 1
ATOM 849 O O . TRP A 1 109 ? -22.613 6.811 23.717 1.00 91.19 109 TRP A O 1
ATOM 859 N N . LEU A 1 110 ? -22.171 6.210 25.836 1.00 89.81 110 LEU A N 1
ATOM 860 C CA . LEU A 1 110 ? -20.901 5.550 25.547 1.00 89.81 110 LEU A CA 1
ATOM 861 C C . LEU A 1 110 ? -21.093 4.325 24.627 1.00 89.81 110 LEU A C 1
ATOM 863 O O . LEU A 1 110 ? -20.288 4.101 23.728 1.00 89.81 110 LEU A O 1
ATOM 867 N N . ARG A 1 111 ? -22.217 3.598 24.757 1.00 90.69 111 ARG A N 1
ATOM 868 C CA . ARG A 1 111 ? -22.601 2.535 23.802 1.00 90.69 111 ARG A CA 1
ATOM 869 C C . ARG A 1 111 ? -22.838 3.053 22.384 1.00 90.69 111 ARG A C 1
ATOM 871 O O . ARG A 1 111 ? -22.441 2.397 21.427 1.00 90.69 111 ARG A O 1
ATOM 878 N N . LYS A 1 112 ? -23.482 4.217 22.231 1.00 90.19 112 LYS A N 1
ATOM 879 C CA . LYS A 1 112 ? -23.692 4.825 20.905 1.00 90.19 112 LYS A CA 1
ATOM 880 C C . LYS A 1 112 ? -22.366 5.240 20.268 1.00 90.19 112 LYS A C 1
ATOM 882 O O . LYS A 1 112 ? -22.166 4.976 19.087 1.00 90.19 112 LYS A O 1
ATOM 887 N N . ALA A 1 113 ? -21.465 5.839 21.048 1.00 90.38 113 ALA A N 1
ATOM 888 C CA . ALA A 1 113 ? -20.131 6.208 20.577 1.00 90.38 113 ALA A CA 1
ATOM 889 C C . ALA A 1 113 ? -19.332 4.977 20.112 1.00 90.38 113 ALA A C 1
ATOM 891 O O . ALA A 1 113 ? -18.794 4.979 19.008 1.00 90.38 113 ALA A O 1
ATOM 892 N N . GLN A 1 114 ? -19.337 3.896 20.899 1.00 91.69 114 GLN A N 1
ATOM 893 C CA . GLN A 1 114 ? -18.721 2.622 20.519 1.00 91.69 114 GLN A CA 1
ATOM 894 C C . GLN A 1 114 ? -19.287 2.066 19.204 1.00 91.69 114 GLN A C 1
ATOM 896 O O . GLN A 1 114 ? -18.521 1.707 18.311 1.00 91.69 114 GLN A O 1
ATOM 901 N N . GLY A 1 115 ? -20.616 2.028 19.062 1.00 91.50 115 GLY A N 1
ATOM 902 C CA . GLY A 1 115 ? -21.261 1.546 17.838 1.00 91.50 115 GLY A CA 1
ATOM 903 C C . GLY A 1 115 ? -20.905 2.388 16.609 1.00 91.50 115 GLY A C 1
ATOM 904 O O . GLY A 1 115 ? -20.678 1.843 15.530 1.00 91.50 115 GLY A O 1
ATOM 905 N N . PHE A 1 116 ? -20.784 3.710 16.770 1.00 94.12 116 PHE A N 1
ATOM 906 C CA . PHE A 1 116 ? -20.329 4.592 15.696 1.00 94.12 116 PHE A CA 1
ATOM 907 C C . PHE A 1 116 ? -18.889 4.277 15.269 1.00 94.12 116 PHE A C 1
ATOM 909 O O . PHE A 1 116 ? -18.610 4.178 14.074 1.00 94.12 116 PHE A O 1
ATOM 916 N N . VAL A 1 117 ? -17.980 4.063 16.224 1.00 93.62 117 VAL A N 1
ATOM 917 C CA . VAL A 1 117 ? -16.588 3.681 15.935 1.00 93.62 117 VAL A CA 1
ATOM 918 C C . VAL A 1 117 ? -16.526 2.329 15.217 1.00 93.62 117 VAL A C 1
ATOM 920 O O . VAL A 1 117 ? -15.870 2.226 14.184 1.00 93.62 117 VAL A O 1
ATOM 923 N N . GLN A 1 118 ? -17.258 1.316 15.689 1.00 93.31 118 GLN A N 1
ATOM 924 C CA . GLN A 1 118 ? -17.302 -0.010 15.054 1.00 93.31 118 GLN A CA 1
ATOM 925 C C . GLN A 1 118 ? -17.815 0.038 13.608 1.00 93.31 118 GLN A C 1
ATOM 927 O O . GLN A 1 118 ? -17.261 -0.633 12.733 1.00 93.31 118 GLN A O 1
ATOM 932 N N . LEU A 1 119 ? -18.840 0.854 13.338 1.00 94.25 119 LEU A N 1
ATOM 933 C CA . LEU A 1 119 ? -19.365 1.044 11.986 1.00 94.25 119 LEU A CA 1
ATOM 934 C C . LEU A 1 119 ? -18.312 1.670 11.062 1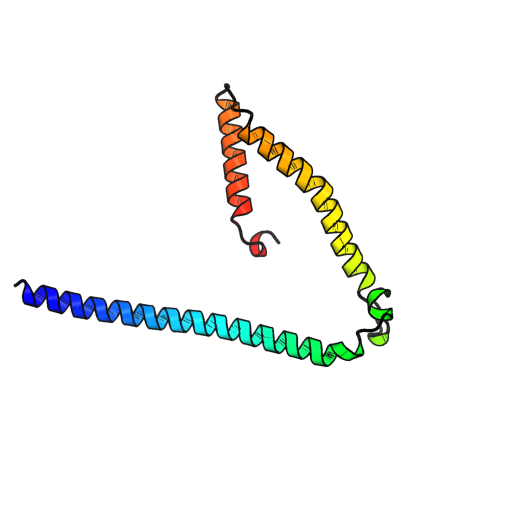.00 94.25 119 LEU A C 1
ATOM 936 O O . LEU A 1 119 ? -18.122 1.203 9.942 1.00 94.25 119 LEU A O 1
ATOM 940 N N . ASN A 1 120 ? -17.586 2.683 11.541 1.00 93.44 120 ASN A N 1
ATOM 941 C CA . ASN A 1 120 ? -16.511 3.305 10.769 1.00 93.44 120 ASN A CA 1
ATOM 942 C C . ASN A 1 120 ? -15.342 2.346 10.530 1.00 93.44 120 ASN A C 1
ATOM 944 O O . ASN A 1 120 ? -14.859 2.283 9.407 1.00 93.44 120 ASN A O 1
ATOM 948 N N . ILE A 1 121 ? -14.925 1.566 11.533 1.00 93.25 121 ILE A N 1
ATOM 949 C CA . ILE A 1 121 ? -13.871 0.550 11.370 1.00 93.25 121 ILE A CA 1
ATOM 950 C C . ILE A 1 121 ? -14.280 -0.475 10.307 1.00 93.25 121 ILE A C 1
ATOM 952 O O . ILE A 1 121 ? -13.495 -0.779 9.413 1.00 93.25 121 ILE A O 1
ATOM 956 N N . THR A 1 122 ? -15.518 -0.971 10.370 1.00 93.12 122 THR A N 1
ATOM 957 C CA . THR A 1 122 ? -16.031 -1.960 9.410 1.00 93.12 122 THR A CA 1
ATOM 958 C C . THR A 1 122 ? -16.106 -1.379 7.998 1.00 93.12 122 THR A C 1
ATOM 960 O O . THR A 1 122 ? -15.700 -2.035 7.041 1.00 93.12 122 THR A O 1
ATOM 963 N N . ASN A 1 123 ? -16.567 -0.132 7.860 1.00 93.19 123 ASN A N 1
ATOM 964 C CA . ASN A 1 123 ? -16.600 0.553 6.570 1.00 93.19 123 ASN A CA 1
ATOM 965 C C . ASN A 1 123 ? -15.184 0.786 6.021 1.00 93.19 123 ASN A C 1
ATOM 967 O O . ASN A 1 123 ? -14.933 0.491 4.858 1.00 93.19 123 ASN A O 1
ATOM 971 N N . LEU A 1 124 ? -14.250 1.253 6.854 1.00 91.38 124 LEU A N 1
ATOM 972 C CA . LEU A 1 124 ? -12.864 1.528 6.465 1.00 91.38 124 LEU A CA 1
ATOM 973 C C . LEU A 1 124 ? -12.129 0.249 6.036 1.00 91.38 124 LEU A C 1
ATOM 975 O O . LEU A 1 124 ? -11.382 0.269 5.064 1.00 91.38 124 LEU A O 1
ATOM 979 N N . ALA A 1 125 ? -12.378 -0.872 6.717 1.00 90.25 125 ALA A N 1
ATOM 980 C CA . ALA A 1 125 ? -11.799 -2.169 6.370 1.00 90.25 125 ALA A CA 1
ATOM 981 C C . ALA A 1 125 ? -12.346 -2.751 5.051 1.00 90.25 125 ALA A C 1
ATOM 983 O O . ALA A 1 125 ? -11.688 -3.586 4.434 1.00 90.25 125 ALA A O 1
ATOM 984 N N . GLY A 1 126 ? -13.549 -2.343 4.630 1.00 89.62 126 GLY A N 1
ATOM 985 C CA . GLY A 1 126 ? -14.223 -2.872 3.440 1.00 89.62 126 GLY A CA 1
ATOM 986 C C . GLY A 1 126 ? -13.998 -2.080 2.149 1.00 89.62 126 GLY A C 1
ATOM 987 O O . GLY A 1 126 ? -14.364 -2.555 1.074 1.00 89.62 126 GLY A O 1
ATOM 988 N N . VAL A 1 127 ? -13.431 -0.876 2.221 1.00 93.44 127 VAL A N 1
ATOM 989 C CA . VAL A 1 127 ? -13.238 -0.022 1.042 1.00 93.44 127 VAL A CA 1
ATOM 990 C C . VAL A 1 127 ? -11.935 -0.389 0.317 1.00 93.44 127 VAL A C 1
ATOM 992 O O . VAL A 1 127 ? -10.894 -0.554 0.955 1.00 93.44 127 VAL A O 1
ATOM 995 N N . PRO A 1 128 ? -11.951 -0.490 -1.025 1.00 89.88 128 PRO A N 1
ATOM 996 C CA . PRO A 1 128 ? -10.754 -0.767 -1.813 1.00 89.88 128 PRO A CA 1
ATOM 997 C C . PRO A 1 128 ? -9.670 0.309 -1.655 1.00 89.88 128 PRO A C 1
ATOM 999 O O . PRO A 1 128 ? -9.969 1.503 -1.644 1.00 89.88 128 PRO A O 1
ATOM 1002 N N . SER A 1 129 ? -8.396 -0.096 -1.653 1.00 88.44 129 SER A N 1
ATOM 1003 C CA . SER A 1 129 ? -7.261 0.836 -1.533 1.00 88.44 129 SER A CA 1
ATOM 1004 C C . SER A 1 129 ? -7.215 1.899 -2.634 1.00 88.44 129 SER A C 1
ATOM 1006 O O . SER A 1 129 ? -6.738 2.993 -2.381 1.00 88.44 129 SER A O 1
ATOM 1008 N N . VAL A 1 130 ? -7.765 1.629 -3.824 1.00 88.00 130 VAL A N 1
ATOM 1009 C CA . VAL A 1 130 ? -7.857 2.610 -4.925 1.00 88.00 130 VAL A CA 1
ATOM 1010 C C . VAL A 1 130 ? -8.739 3.826 -4.595 1.00 88.00 130 VAL A C 1
ATOM 1012 O O . VAL A 1 130 ? -8.668 4.829 -5.292 1.00 88.00 130 VAL A O 1
ATOM 1015 N N . VAL A 1 131 ? -9.590 3.742 -3.566 1.00 86.81 131 VAL A N 1
ATOM 1016 C CA . VAL A 1 131 ? -10.482 4.839 -3.149 1.00 86.81 131 VAL A CA 1
ATOM 1017 C C . VAL A 1 131 ? -9.859 5.694 -2.042 1.00 86.81 131 VAL A C 1
ATOM 1019 O O . VAL A 1 131 ? -10.100 6.895 -2.001 1.00 86.81 131 VAL A O 1
ATOM 1022 N N . TYR A 1 132 ? -9.091 5.081 -1.135 1.00 80.62 132 TYR A N 1
ATOM 1023 C CA . TYR A 1 132 ? -8.429 5.777 -0.022 1.00 80.62 132 TYR A CA 1
ATOM 1024 C C . TYR A 1 132 ? -6.986 6.200 -0.313 1.00 80.62 132 TYR A C 1
ATOM 1026 O O . TYR A 1 132 ? -6.437 6.991 0.455 1.00 80.62 132 TYR A O 1
ATOM 1034 N N . GLY A 1 133 ? -6.380 5.620 -1.352 1.00 62.66 133 GLY A N 1
ATOM 1035 C CA . GLY A 1 133 ? -5.016 5.897 -1.796 1.00 62.66 133 GLY A CA 1
ATOM 1036 C C . GLY A 1 133 ? -4.854 7.256 -2.454 1.00 62.66 133 GLY A C 1
ATOM 1037 O O . GLY A 1 133 ? -5.816 7.729 -3.097 1.00 62.66 133 GLY A O 1
#

Mean predicted aligned error: 8.39 Å

Secondary structure (DSSP, 8-state):
-HHHHHHHHHHHHHHHHHHHHHHHHHHHHHHHHHHHHHHHHHHHHHHHHTTT-SHHHHH----SSGGG---HHHHHHHHHHHHHHHHHHHHHHHHHHHHHHH---SSHHHHHHHHHHHHHHHHHHHS-HHHH-

Solvent-accessible surface area (backbone atoms only — not comparable to full-atom values): 7528 Å² total; per-residue (Å²): 116,72,66,66,53,52,52,54,49,52,54,55,49,53,54,51,55,52,52,52,50,53,51,50,52,49,53,49,49,54,53,48,50,53,51,50,52,51,49,53,52,52,53,51,50,51,71,69,43,62,85,61,77,44,76,61,24,58,71,23,48,80,50,96,48,78,92,59,33,23,47,26,61,59,54,51,48,50,53,49,52,50,48,56,49,46,69,52,50,48,59,52,50,52,52,48,52,51,48,66,70,73,54,78,62,87,50,72,67,56,42,51,53,51,52,53,51,52,51,49,52,54,52,62,75,69,55,59,62,86,77,79,102

Radius of gyration: 27.66 Å; Cα contacts (8 Å, |Δi|>4): 41; chains: 1; bounding box: 78×41×54 Å

Foldseek 3Di:
DVVVVVVVVVVVVVVVVVVVVVVVVVVVVVVVVVVVVVVVVVVVCCVVCVVQPDPQQCCADADPDSNNHHCPCVVVVVVVVVVVCCVPCVVVVVVLVCCLPVDDDPDPVVNVVSVVVVVVVVVVVPDDPVVVD

Sequence (133 aa):
MKQANQEQMAIRRRQRIRRDKI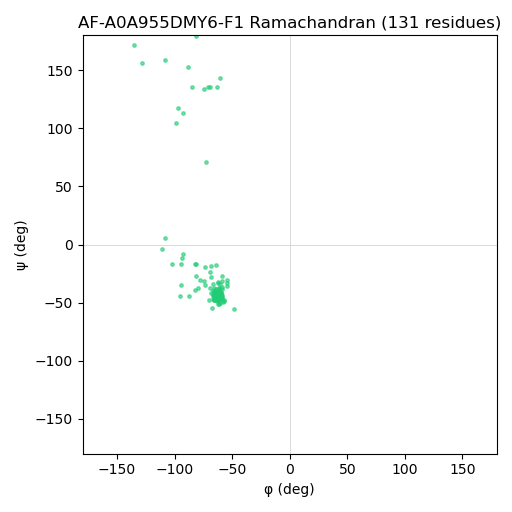FVVFCIGAAAMSVVTLIVLLSSIIWQGRFFLTPQFLTSGPSRFPEQAGIYPAMFGTIFICAVCACFAIPLGVGTAVLLEEFRPRSAWLRKAQGFVQLNITNLAGVPSVVYG